Protein AF-A0A2H0TUZ0-F1 (afdb_monomer)

Sequence (100 aa):
MDSLDIEQEQLRHKTFLSMFRILLIFGIPALVAYFLGGWIDTTYHMKPYGTLAVLGVAFVLSWTLTIRMYFKIDKAFRELRQKQEMQEKEEKATKKNEQQ

Mean predicted aligned error: 9.49 Å

Solvent-accessible surface area (backbone atoms only — not comparable to full-atom values): 5298 Å² total; per-residue (Å²): 132,58,76,68,60,57,54,52,51,52,53,50,52,54,49,53,54,50,52,53,50,52,47,50,53,49,47,53,42,46,52,53,17,50,56,53,8,50,51,48,13,66,74,69,72,40,70,66,56,38,27,52,52,36,38,52,52,33,50,54,51,34,49,54,51,48,54,54,48,48,54,53,51,54,52,51,52,53,54,52,51,52,52,51,56,49,51,55,50,51,54,52,52,53,58,54,62,77,73,110

Foldseek 3Di:
DDPVVVVVVVVVVVVVVVVVVLCCLLVVQLVVLQVVQVVCCVVVVVPNVSSVVSNVVSVVVSVVVVVVVVVVVVVVVVVVVVVVVVVVVVVVVVVVVVVD

Secondary structure (DSSP, 8-state):
--HHHHHHHHHHHHHHHHHHHHHHHHHHHHHHHHHHHHHHHHHHT-TTHHHHHHHHHHHHHHHHHHHHHHHHHHHHHHHHHHHHHHHHHHHHHHHHHTT-

Radius of gyration: 23.71 Å; Cα contacts (8 Å, |Δi|>4): 43; chains: 1; bounding box: 50×31×70 Å

Structure (mmCIF, N/CA/C/O backbone):
data_AF-A0A2H0TUZ0-F1
#
_entry.id   AF-A0A2H0TUZ0-F1
#
loop_
_atom_site.group_PDB
_atom_site.id
_atom_site.type_symbol
_atom_site.label_atom_id
_atom_site.label_alt_id
_atom_site.label_comp_id
_atom_site.label_asym_id
_atom_site.label_entity_id
_atom_site.label_seq_id
_atom_site.pdbx_PDB_ins_code
_atom_site.Cartn_x
_atom_site.Cartn_y
_atom_site.Cartn_z
_atom_site.occupancy
_atom_site.B_iso_or_equiv
_atom_site.auth_seq_id
_atom_site.auth_comp_id
_atom_site.auth_asym_id
_atom_site.auth_atom_id
_atom_site.pdbx_PDB_model_num
ATOM 1 N N . MET A 1 1 ? -14.511 -23.851 25.672 1.00 53.69 1 MET A N 1
ATOM 2 C CA . MET A 1 1 ? -13.668 -23.045 24.772 1.00 53.69 1 MET A CA 1
ATOM 3 C C . MET A 1 1 ? -13.564 -21.702 25.453 1.00 53.69 1 MET A C 1
ATOM 5 O O . MET A 1 1 ? -14.601 -21.069 25.630 1.00 53.69 1 MET A O 1
ATOM 9 N N . ASP A 1 2 ? -12.396 -21.396 26.012 1.00 65.06 2 ASP A N 1
ATOM 10 C CA . ASP A 1 2 ? -12.232 -20.232 26.881 1.00 65.06 2 ASP A CA 1
ATOM 11 C C . ASP A 1 2 ? -12.375 -18.945 26.066 1.00 65.06 2 ASP A C 1
ATOM 13 O O . ASP A 1 2 ? -12.002 -18.881 24.894 1.00 65.06 2 ASP A O 1
ATOM 17 N N . SER A 1 3 ? -12.935 -17.904 26.679 1.00 69.69 3 SER A N 1
ATOM 18 C CA . SER A 1 3 ? -13.151 -16.596 26.045 1.00 69.69 3 SER A CA 1
ATOM 19 C C . SER A 1 3 ? -11.865 -15.989 25.464 1.00 69.69 3 SER A C 1
ATOM 21 O O . SER A 1 3 ? -11.923 -15.253 24.481 1.00 69.69 3 SER A O 1
ATOM 23 N N . LEU A 1 4 ? -10.708 -16.355 26.023 1.00 70.56 4 LEU A N 1
ATOM 24 C CA . LEU A 1 4 ? -9.383 -15.938 25.566 1.00 70.56 4 LEU A CA 1
ATOM 25 C C . LEU A 1 4 ? -8.999 -16.523 24.195 1.00 70.56 4 LEU A C 1
ATOM 27 O O . LEU A 1 4 ? -8.360 -15.834 23.399 1.00 70.56 4 LEU A O 1
ATOM 31 N N . ASP A 1 5 ? -9.419 -17.751 23.881 1.00 71.56 5 ASP A N 1
ATOM 32 C CA . ASP A 1 5 ? -9.098 -18.397 22.600 1.00 71.56 5 ASP A CA 1
ATOM 33 C C . ASP A 1 5 ? -9.848 -17.730 21.435 1.00 71.56 5 ASP A C 1
ATOM 35 O O . ASP A 1 5 ? -9.307 -17.548 20.341 1.00 71.56 5 ASP A O 1
ATOM 39 N N . ILE A 1 6 ? -11.087 -17.298 21.691 1.00 74.25 6 ILE A N 1
ATOM 40 C CA . ILE A 1 6 ? -11.952 -16.643 20.701 1.00 74.25 6 ILE A CA 1
ATOM 41 C C . ILE A 1 6 ? -11.395 -15.261 20.322 1.00 74.25 6 ILE A C 1
ATOM 43 O O . ILE A 1 6 ? -11.384 -14.894 19.144 1.00 74.25 6 ILE A O 1
ATOM 47 N N . GLU A 1 7 ? -10.890 -14.492 21.292 1.00 75.06 7 GLU A N 1
ATOM 48 C CA . GLU A 1 7 ? -10.287 -13.178 21.029 1.00 75.06 7 GLU A CA 1
ATOM 49 C C . GLU A 1 7 ? -8.989 -13.285 20.219 1.00 75.06 7 GLU A C 1
ATOM 51 O O . GLU A 1 7 ? -8.778 -12.514 19.273 1.00 75.06 7 GLU A O 1
ATOM 56 N N . GLN A 1 8 ? -8.138 -14.268 20.531 1.00 72.06 8 GLN A N 1
ATOM 57 C CA . GLN A 1 8 ? -6.908 -14.505 19.773 1.00 72.06 8 GLN A CA 1
ATOM 58 C C . GLN A 1 8 ? -7.193 -14.871 18.315 1.00 72.06 8 GLN A C 1
ATOM 60 O O . GLN A 1 8 ? -6.524 -14.369 17.405 1.00 72.06 8 GLN A O 1
ATOM 65 N N . GLU A 1 9 ? -8.201 -15.705 18.063 1.00 76.00 9 GLU A N 1
ATOM 66 C CA . GLU A 1 9 ? -8.562 -16.105 16.705 1.00 76.00 9 GLU A CA 1
ATOM 67 C C . GLU A 1 9 ? -9.089 -14.922 15.875 1.00 76.00 9 GLU A C 1
ATOM 69 O O . GLU A 1 9 ? -8.696 -14.748 14.714 1.00 76.00 9 GLU A O 1
ATOM 74 N N . GLN A 1 10 ? -9.885 -14.036 16.482 1.00 79.19 10 GLN A N 1
ATOM 75 C CA . GLN A 1 10 ? -10.362 -12.814 15.829 1.00 79.19 10 GLN A CA 1
ATOM 76 C C . GLN A 1 10 ? -9.230 -11.829 15.514 1.00 79.19 10 GLN A C 1
ATOM 78 O O . GLN A 1 10 ? -9.199 -11.246 14.423 1.00 79.19 10 GLN A O 1
ATOM 83 N N . LEU A 1 11 ? -8.283 -11.646 16.437 1.00 77.31 11 LEU A N 1
ATOM 84 C CA . LEU A 1 11 ? -7.095 -10.813 16.222 1.00 77.31 11 LEU A CA 1
ATOM 85 C C . LEU A 1 11 ? -6.231 -11.364 15.085 1.00 77.31 11 LEU A C 1
ATOM 87 O O . LEU A 1 11 ? -5.790 -10.609 14.211 1.00 77.31 11 LEU A O 1
ATOM 91 N N . ARG A 1 12 ? -6.041 -12.685 15.045 1.00 78.50 12 ARG A N 1
ATOM 92 C CA . ARG A 1 12 ? -5.272 -13.358 13.996 1.00 78.50 12 ARG A CA 1
ATOM 93 C C . ARG A 1 12 ? -5.939 -13.208 12.631 1.00 78.50 12 ARG A C 1
ATOM 95 O O . ARG A 1 12 ? -5.262 -12.854 11.667 1.00 78.50 12 ARG A O 1
ATOM 102 N N . HIS A 1 13 ? -7.257 -13.391 12.549 1.00 80.25 13 HIS A N 1
ATOM 103 C CA . HIS A 1 13 ? -8.001 -13.228 11.299 1.00 80.25 13 HIS A CA 1
ATOM 104 C C . HIS A 1 13 ? -7.932 -11.785 10.771 1.00 80.25 13 HIS A C 1
ATOM 106 O O . HIS A 1 13 ? -7.637 -11.564 9.596 1.00 80.25 13 HIS A O 1
ATOM 112 N N . LYS A 1 14 ? -8.107 -10.783 11.646 1.00 81.56 14 LYS A N 1
ATOM 113 C CA . LYS A 1 14 ? -7.964 -9.360 11.282 1.00 81.56 14 LYS A CA 1
ATOM 114 C C . LYS A 1 14 ? -6.550 -9.018 10.811 1.00 81.56 14 LYS A C 1
ATOM 116 O O . LYS A 1 14 ? -6.385 -8.264 9.849 1.00 81.56 14 LYS A O 1
ATOM 121 N N . THR A 1 15 ? -5.538 -9.578 11.467 1.00 82.94 15 THR A N 1
ATOM 122 C CA . THR A 1 15 ? -4.132 -9.375 11.101 1.00 82.94 15 THR A CA 1
ATOM 123 C C . THR A 1 15 ? -3.836 -9.977 9.731 1.00 82.94 15 THR A C 1
ATOM 125 O O . THR A 1 15 ? -3.282 -9.294 8.872 1.00 82.94 15 THR A O 1
ATOM 128 N N . PHE A 1 16 ? -4.291 -11.207 9.481 1.00 85.69 16 PHE A N 1
ATOM 129 C CA . PHE A 1 16 ? -4.144 -11.874 8.187 1.00 85.69 16 PHE A CA 1
ATOM 130 C C . PHE A 1 16 ? -4.786 -11.071 7.048 1.00 85.69 16 PHE A C 1
ATOM 132 O O . PHE A 1 16 ? -4.149 -10.807 6.027 1.00 85.69 16 PHE A O 1
ATOM 139 N N . LEU A 1 17 ? -6.021 -10.599 7.246 1.00 87.50 17 LEU A N 1
ATOM 140 C CA . LEU A 1 17 ? -6.718 -9.780 6.253 1.00 87.50 17 LEU A CA 1
ATOM 141 C C . LEU A 1 17 ? -5.982 -8.459 5.979 1.00 87.50 17 LEU A C 1
ATOM 143 O O . LEU A 1 17 ? -5.917 -7.995 4.840 1.00 87.50 17 LEU A O 1
ATOM 147 N N . SER A 1 18 ? -5.400 -7.862 7.021 1.00 82.06 18 SER A N 1
ATOM 148 C CA . SER A 1 18 ? -4.619 -6.627 6.909 1.00 82.06 18 SER A CA 1
ATOM 149 C C . SER A 1 18 ? -3.331 -6.844 6.117 1.00 82.06 18 SER A C 1
ATOM 151 O O . SER A 1 18 ? -3.020 -6.043 5.238 1.00 82.06 18 SER A O 1
ATOM 153 N N . MET A 1 19 ? -2.623 -7.951 6.356 1.00 84.50 19 MET A N 1
ATOM 154 C CA . MET A 1 19 ? -1.432 -8.326 5.586 1.00 84.50 19 MET A CA 1
ATOM 155 C C . MET A 1 19 ? -1.761 -8.521 4.103 1.00 84.50 19 MET A C 1
ATOM 157 O O . MET A 1 19 ? -1.079 -7.961 3.245 1.00 84.50 19 MET A O 1
ATOM 161 N N . PHE A 1 20 ? -2.844 -9.240 3.792 1.00 89.44 20 PHE A N 1
ATOM 162 C CA . PHE A 1 20 ? -3.283 -9.437 2.408 1.00 89.44 20 PHE A CA 1
ATOM 163 C C . PHE A 1 20 ? -3.630 -8.109 1.720 1.00 89.44 20 PHE A C 1
ATOM 165 O O . PHE A 1 20 ? -3.267 -7.873 0.568 1.00 89.44 20 PHE A O 1
ATOM 172 N N . ARG A 1 21 ? -4.274 -7.191 2.448 1.00 85.56 21 ARG A N 1
ATOM 173 C CA . ARG A 1 21 ? -4.596 -5.854 1.943 1.00 85.56 21 ARG A CA 1
ATOM 174 C C . ARG A 1 21 ? -3.345 -5.044 1.603 1.00 85.56 21 ARG A C 1
ATOM 176 O O . ARG A 1 21 ? -3.322 -4.399 0.560 1.00 85.56 21 ARG A O 1
ATOM 183 N N . ILE A 1 22 ? -2.315 -5.089 2.448 1.00 85.12 22 ILE A N 1
ATOM 184 C CA . ILE A 1 22 ? -1.025 -4.430 2.180 1.00 85.12 22 ILE A CA 1
ATOM 185 C C . ILE A 1 22 ? -0.382 -5.030 0.925 1.00 85.12 22 ILE A C 1
ATOM 187 O O . ILE A 1 22 ? 0.062 -4.290 0.049 1.00 85.12 22 ILE A O 1
ATOM 191 N N . LEU A 1 23 ? -0.409 -6.359 0.796 1.00 89.25 23 LEU A N 1
ATOM 192 C CA . LEU A 1 23 ? 0.084 -7.067 -0.384 1.00 89.25 23 LEU A CA 1
ATOM 193 C C . LEU A 1 23 ? -0.587 -6.587 -1.672 1.00 89.25 23 LEU A C 1
ATOM 195 O O . LEU A 1 23 ? 0.105 -6.347 -2.650 1.00 89.25 23 LEU A O 1
ATOM 199 N N . LEU A 1 24 ? -1.906 -6.387 -1.679 1.00 88.56 24 LEU A N 1
ATOM 200 C CA . LEU A 1 24 ? -2.606 -5.860 -2.854 1.00 88.56 24 LEU A CA 1
ATOM 201 C C . LEU A 1 24 ? -2.257 -4.395 -3.148 1.00 88.56 24 LEU A C 1
ATOM 203 O O . LEU A 1 24 ? -2.140 -4.024 -4.315 1.00 88.56 24 LEU A O 1
ATOM 207 N N . ILE A 1 25 ? -2.061 -3.573 -2.113 1.00 85.62 25 ILE A N 1
ATOM 208 C CA . ILE A 1 25 ? -1.715 -2.151 -2.265 1.00 85.62 25 ILE A CA 1
ATOM 209 C C . ILE A 1 25 ? -0.348 -1.969 -2.921 1.00 85.62 25 ILE A C 1
ATOM 211 O O . ILE A 1 25 ? -0.192 -1.038 -3.699 1.00 85.62 25 ILE A O 1
ATOM 215 N N . PHE A 1 26 ? 0.617 -2.844 -2.646 1.00 86.50 26 PHE A N 1
ATOM 216 C CA . PHE A 1 26 ? 1.928 -2.801 -3.302 1.00 86.50 26 PHE A CA 1
ATOM 217 C C . PHE A 1 26 ? 1.990 -3.673 -4.561 1.00 86.50 26 PHE A C 1
ATOM 219 O O . PHE A 1 26 ? 2.607 -3.293 -5.553 1.00 86.50 26 PHE A O 1
ATOM 226 N N . GLY A 1 27 ? 1.327 -4.826 -4.545 1.00 89.25 27 GLY A N 1
ATOM 227 C CA . GLY A 1 27 ? 1.372 -5.820 -5.610 1.00 89.25 27 GLY A CA 1
ATOM 228 C C . GLY A 1 27 ? 0.680 -5.360 -6.887 1.00 89.25 27 GLY A C 1
ATOM 229 O O . GLY A 1 27 ? 1.255 -5.510 -7.962 1.00 89.25 27 GLY A O 1
ATOM 230 N N . ILE A 1 28 ? -0.513 -4.757 -6.790 1.00 90.12 28 ILE A N 1
ATOM 231 C CA . ILE A 1 28 ? -1.247 -4.289 -7.978 1.00 90.12 28 ILE A CA 1
ATOM 232 C C . ILE A 1 28 ? -0.466 -3.174 -8.697 1.00 90.12 28 ILE A C 1
ATOM 234 O O . ILE A 1 28 ? -0.215 -3.324 -9.895 1.00 90.12 28 ILE A O 1
ATOM 238 N N . PRO A 1 29 ? -0.014 -2.093 -8.027 1.00 89.44 29 PRO A N 1
ATOM 239 C CA . PRO A 1 29 ? 0.759 -1.050 -8.697 1.00 89.44 29 PRO A CA 1
ATOM 240 C C . PRO A 1 29 ? 2.097 -1.547 -9.241 1.00 89.44 29 PRO A C 1
ATOM 242 O O . PRO A 1 29 ? 2.480 -1.132 -10.330 1.00 89.44 29 PRO A O 1
ATOM 245 N N . ALA A 1 30 ? 2.789 -2.451 -8.537 1.00 89.19 30 ALA A N 1
ATOM 246 C CA . ALA A 1 30 ? 4.046 -3.025 -9.017 1.00 89.19 30 ALA A CA 1
ATOM 247 C C . ALA A 1 30 ? 3.852 -3.852 -10.299 1.00 89.19 30 ALA A C 1
ATOM 249 O O . ALA A 1 30 ? 4.623 -3.701 -11.245 1.00 89.19 30 ALA A O 1
ATOM 250 N N . LEU A 1 31 ? 2.798 -4.674 -10.363 1.00 92.94 31 LEU A N 1
ATOM 251 C CA . LEU A 1 31 ? 2.429 -5.421 -11.570 1.00 92.94 31 LEU A CA 1
ATOM 252 C C . LEU A 1 31 ? 2.128 -4.478 -12.735 1.00 92.94 31 LEU A C 1
ATOM 254 O O . LEU A 1 31 ? 2.705 -4.621 -13.811 1.00 92.94 31 LEU A O 1
ATOM 258 N N . VAL A 1 32 ? 1.269 -3.481 -12.512 1.00 91.44 32 VAL A N 1
ATOM 259 C CA . VAL A 1 32 ? 0.909 -2.488 -13.534 1.00 91.44 32 VAL A CA 1
ATOM 260 C C . VAL A 1 32 ? 2.149 -1.738 -14.028 1.00 91.44 32 VAL A C 1
ATOM 262 O O . VAL A 1 32 ? 2.334 -1.574 -15.233 1.00 91.44 32 VAL A O 1
ATOM 265 N N . ALA A 1 33 ? 3.032 -1.338 -13.116 1.00 90.75 33 ALA A N 1
ATOM 266 C CA . ALA A 1 33 ? 4.269 -0.640 -13.433 1.00 90.75 33 ALA A CA 1
ATOM 267 C C . ALA A 1 33 ? 5.250 -1.487 -14.241 1.00 90.75 33 ALA A C 1
ATOM 269 O O . ALA A 1 33 ? 5.882 -0.969 -15.155 1.00 90.75 33 ALA A O 1
ATOM 270 N N . TYR A 1 34 ? 5.359 -2.780 -13.937 1.00 89.94 34 TYR A N 1
ATOM 271 C CA . TYR A 1 34 ? 6.211 -3.694 -14.687 1.00 89.94 34 TYR A CA 1
ATOM 272 C C . TYR A 1 34 ? 5.750 -3.833 -16.146 1.00 89.94 34 TYR A C 1
ATOM 274 O O . TYR A 1 34 ? 6.559 -3.702 -17.064 1.00 89.94 34 TYR A O 1
ATOM 282 N N . PHE A 1 35 ? 4.445 -4.024 -16.377 1.00 92.19 35 PHE A N 1
ATOM 283 C CA . PHE A 1 35 ? 3.901 -4.138 -17.735 1.00 92.19 35 PHE A CA 1
ATOM 284 C C . PHE A 1 35 ? 3.978 -2.819 -18.514 1.00 92.19 35 PHE A C 1
ATOM 286 O O . PHE A 1 35 ? 4.429 -2.809 -19.660 1.00 92.19 35 PHE A O 1
ATOM 293 N N . LEU A 1 36 ? 3.581 -1.701 -17.897 1.00 90.31 36 LEU A N 1
ATOM 294 C CA . LEU A 1 36 ? 3.654 -0.380 -18.534 1.00 90.31 36 LEU A CA 1
ATOM 295 C C . LEU A 1 36 ? 5.101 0.040 -18.797 1.00 90.31 36 LEU A C 1
ATOM 297 O O . LEU A 1 36 ? 5.423 0.516 -19.883 1.00 90.31 36 LEU A O 1
ATOM 301 N N . GLY A 1 37 ? 5.977 -0.178 -17.821 1.00 87.44 37 GLY A N 1
ATOM 302 C CA . GLY A 1 37 ? 7.405 0.072 -17.923 1.00 87.44 37 GLY A CA 1
ATOM 303 C C . GLY A 1 37 ? 8.044 -0.706 -19.066 1.00 87.44 37 GLY A C 1
ATOM 304 O O . GLY A 1 37 ? 8.721 -0.114 -19.903 1.00 87.44 37 GLY A O 1
ATOM 305 N N . GLY A 1 38 ? 7.742 -2.005 -19.169 1.00 87.0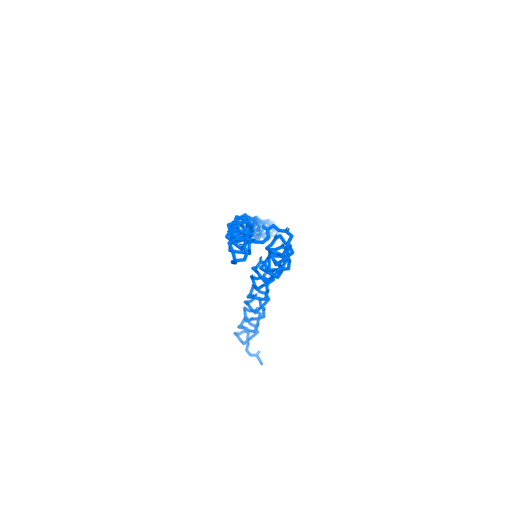0 38 GLY A N 1
ATOM 306 C CA . GLY A 1 38 ? 8.233 -2.862 -20.248 1.00 87.00 38 GLY A CA 1
ATOM 307 C C . GLY A 1 38 ? 7.750 -2.430 -21.636 1.00 87.00 38 GLY A C 1
ATOM 308 O O . GLY A 1 38 ? 8.503 -2.519 -22.612 1.00 87.00 38 GLY A O 1
ATOM 309 N N . TRP A 1 39 ? 6.519 -1.920 -21.737 1.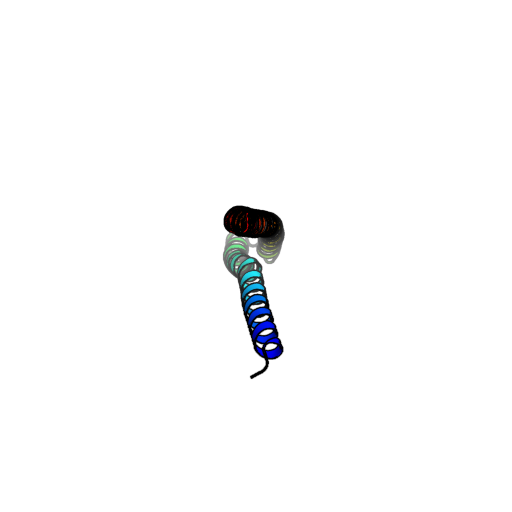00 89.31 39 TRP A N 1
ATOM 310 C CA . TRP A 1 39 ? 5.987 -1.365 -22.982 1.00 89.31 39 TRP A CA 1
ATOM 311 C C . TRP A 1 39 ? 6.709 -0.074 -23.398 1.00 89.31 39 TRP A C 1
ATOM 313 O O . TRP A 1 39 ? 7.119 0.052 -24.555 1.00 89.31 39 TRP A O 1
ATOM 323 N N . ILE A 1 40 ? 6.943 0.849 -22.458 1.00 88.12 40 ILE A N 1
ATOM 324 C CA . ILE A 1 40 ? 7.705 2.089 -22.695 1.00 88.12 40 ILE A CA 1
ATOM 325 C C . ILE A 1 40 ? 9.135 1.760 -23.121 1.00 88.12 40 ILE A C 1
ATOM 327 O O . ILE A 1 40 ? 9.629 2.269 -24.124 1.00 88.12 40 ILE A O 1
ATOM 331 N N . ASP A 1 41 ? 9.777 0.856 -22.394 1.00 87.81 41 ASP A N 1
ATOM 332 C CA . ASP A 1 41 ? 11.137 0.405 -22.655 1.00 87.81 41 ASP A CA 1
ATOM 333 C C . ASP A 1 41 ? 11.313 -0.171 -24.064 1.00 87.81 41 ASP A C 1
ATOM 335 O O . ASP A 1 41 ? 12.331 0.072 -24.715 1.00 87.81 41 ASP A O 1
ATOM 339 N N . THR A 1 42 ? 10.314 -0.915 -24.543 1.00 89.19 42 THR A N 1
ATOM 340 C CA . THR A 1 42 ? 10.313 -1.504 -25.890 1.00 89.19 42 THR A CA 1
ATOM 341 C C . THR A 1 42 ? 10.015 -0.456 -26.964 1.00 89.19 42 THR A C 1
ATOM 343 O O . THR A 1 42 ? 10.607 -0.495 -28.036 1.00 89.19 42 THR A O 1
ATOM 346 N N . THR A 1 43 ? 9.142 0.510 -26.674 1.00 90.25 43 THR A N 1
ATOM 347 C CA . THR A 1 43 ? 8.742 1.559 -27.628 1.00 90.25 43 THR A CA 1
ATOM 348 C C . THR A 1 43 ? 9.846 2.600 -27.835 1.00 90.25 43 THR A C 1
ATOM 350 O O . THR A 1 43 ? 10.105 3.020 -28.960 1.00 90.25 43 THR A O 1
ATOM 353 N N . TYR A 1 44 ? 10.536 2.994 -26.762 1.00 88.94 44 TYR A N 1
ATOM 354 C CA . TYR A 1 44 ? 11.552 4.051 -26.787 1.00 88.94 44 TYR A CA 1
ATOM 355 C C . TYR A 1 44 ? 12.997 3.525 -26.818 1.00 88.94 44 TYR A C 1
ATOM 357 O O . TYR A 1 44 ? 13.926 4.327 -26.798 1.00 88.94 44 TYR A O 1
ATOM 365 N N . HIS A 1 45 ? 13.208 2.203 -26.878 1.00 86.00 45 HIS A N 1
ATOM 366 C CA . HIS A 1 45 ? 14.533 1.558 -26.817 1.00 86.00 45 HIS A CA 1
ATOM 367 C C .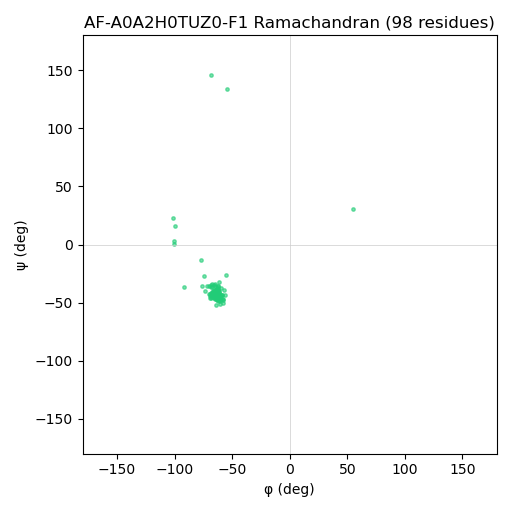 HIS A 1 45 ? 15.361 1.955 -25.579 1.00 86.00 45 HIS A C 1
ATOM 369 O O . HIS A 1 45 ? 16.589 1.965 -25.614 1.00 86.00 45 HIS A O 1
ATOM 375 N N . MET A 1 46 ? 14.694 2.264 -24.464 1.00 83.81 46 MET A N 1
ATOM 376 C CA . MET A 1 46 ? 15.334 2.737 -23.229 1.00 83.81 46 MET A CA 1
ATOM 377 C C . MET A 1 46 ? 15.465 1.646 -22.158 1.00 83.81 46 MET A C 1
ATOM 379 O O . MET A 1 46 ? 15.593 1.968 -20.978 1.00 83.81 46 MET A O 1
ATOM 383 N N . LYS A 1 47 ? 15.451 0.356 -22.532 1.00 81.69 47 LYS A N 1
ATOM 384 C CA . LYS A 1 47 ? 15.604 -0.738 -21.556 1.00 81.69 47 LYS A CA 1
ATOM 385 C C . LYS A 1 47 ? 16.881 -0.573 -20.716 1.00 81.69 47 LYS A C 1
ATOM 387 O O . LYS A 1 47 ? 17.947 -0.406 -21.307 1.00 81.69 47 LYS A O 1
ATOM 392 N N . PRO A 1 48 ? 16.827 -0.726 -19.376 1.00 80.31 48 PRO A N 1
ATOM 393 C CA . PRO A 1 48 ? 15.656 -0.947 -18.509 1.00 80.31 48 PRO A CA 1
ATOM 394 C C . PRO A 1 48 ? 15.149 0.328 -17.788 1.00 80.31 48 PRO A C 1
ATOM 396 O O . PRO A 1 48 ? 14.445 0.240 -16.777 1.00 80.31 48 PRO A O 1
ATOM 399 N N . TYR A 1 49 ? 15.567 1.517 -18.226 1.00 89.69 49 TYR A N 1
ATOM 400 C CA . TYR A 1 49 ? 15.383 2.773 -17.495 1.00 89.69 49 TYR A CA 1
ATOM 401 C C . TYR A 1 49 ? 13.919 3.218 -17.399 1.00 89.69 49 TYR A C 1
ATOM 403 O O . TYR A 1 49 ? 13.523 3.762 -16.367 1.00 89.69 49 TYR A O 1
ATOM 411 N N . GLY A 1 50 ? 13.096 2.958 -18.418 1.00 85.62 50 GLY A N 1
ATOM 412 C CA . GLY A 1 50 ? 11.660 3.234 -18.387 1.00 85.62 50 GLY A CA 1
ATOM 413 C C . GLY A 1 50 ? 10.935 2.343 -17.382 1.00 85.62 50 GLY A C 1
ATOM 414 O O . GLY A 1 50 ? 10.156 2.847 -16.573 1.00 85.62 50 GLY A O 1
ATOM 415 N N . THR A 1 51 ? 11.256 1.046 -17.332 1.00 86.69 51 THR A N 1
ATOM 416 C CA . THR A 1 51 ? 10.705 0.148 -16.300 1.00 86.69 51 THR A CA 1
ATOM 417 C C . THR A 1 51 ? 11.095 0.590 -14.893 1.00 86.69 51 THR A C 1
ATOM 419 O O . THR A 1 51 ? 10.240 0.652 -14.009 1.00 86.69 51 THR A O 1
ATOM 422 N N . LEU A 1 52 ? 12.361 0.961 -14.683 1.00 90.50 52 LEU A N 1
ATOM 423 C CA . LEU A 1 52 ? 12.849 1.477 -13.400 1.00 90.50 52 LEU A CA 1
ATOM 424 C C . LEU A 1 52 ? 12.136 2.768 -12.977 1.00 90.50 52 LEU A C 1
ATOM 426 O O . LEU A 1 52 ? 11.728 2.887 -11.82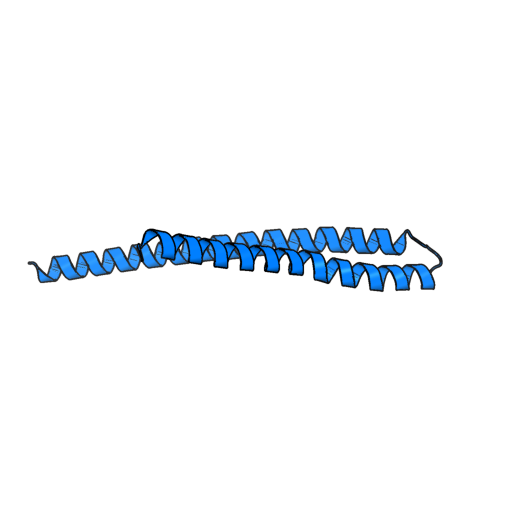1 1.00 90.50 52 LEU A O 1
ATOM 430 N N . ALA A 1 53 ? 11.942 3.713 -13.900 1.00 89.81 53 ALA A N 1
ATOM 431 C CA . ALA A 1 53 ? 11.255 4.969 -13.615 1.00 89.81 53 ALA A CA 1
ATOM 432 C C . ALA A 1 53 ? 9.787 4.741 -13.220 1.00 89.81 53 ALA A C 1
ATOM 434 O O . ALA A 1 53 ? 9.328 5.274 -12.208 1.00 89.81 53 ALA A O 1
ATOM 435 N N . VAL A 1 54 ? 9.058 3.906 -13.970 1.00 90.38 54 VAL A N 1
ATOM 436 C CA . VAL A 1 54 ? 7.645 3.609 -13.683 1.00 90.38 54 VAL A CA 1
ATOM 437 C C . VAL A 1 54 ? 7.496 2.838 -12.370 1.00 90.38 54 VAL A C 1
ATOM 439 O O . VAL A 1 54 ? 6.601 3.150 -11.584 1.00 90.38 54 VAL A O 1
ATOM 442 N N . LEU A 1 55 ? 8.391 1.887 -12.078 1.00 89.25 55 LEU A N 1
ATOM 443 C CA . LEU A 1 55 ? 8.424 1.199 -10.783 1.00 89.25 55 LEU A CA 1
ATOM 444 C C . LEU A 1 55 ? 8.688 2.169 -9.629 1.00 89.25 55 LEU A C 1
ATOM 446 O O . LEU A 1 55 ? 8.009 2.092 -8.605 1.00 89.25 55 LEU A O 1
ATOM 450 N N . GLY A 1 56 ? 9.622 3.108 -9.801 1.00 92.75 56 GLY A N 1
ATOM 451 C CA . GLY A 1 56 ? 9.895 4.150 -8.813 1.00 92.75 56 GLY A CA 1
ATOM 452 C C . GLY A 1 56 ? 8.659 5.002 -8.514 1.00 92.75 56 GLY A C 1
ATOM 453 O O . GLY A 1 56 ? 8.297 5.191 -7.353 1.00 92.75 56 GLY A O 1
ATOM 454 N N . VAL A 1 57 ? 7.949 5.451 -9.552 1.00 92.00 57 VAL A N 1
ATOM 455 C CA . VAL A 1 57 ? 6.699 6.214 -9.395 1.00 92.00 57 VAL A CA 1
ATOM 456 C C . VAL A 1 57 ? 5.615 5.375 -8.716 1.00 92.00 57 VAL A C 1
ATOM 458 O O . VAL A 1 57 ? 4.971 5.840 -7.774 1.00 92.00 57 VAL A O 1
ATOM 461 N N . ALA A 1 58 ? 5.428 4.124 -9.138 1.00 90.88 58 ALA A N 1
ATOM 462 C CA . ALA A 1 58 ? 4.438 3.230 -8.547 1.00 90.88 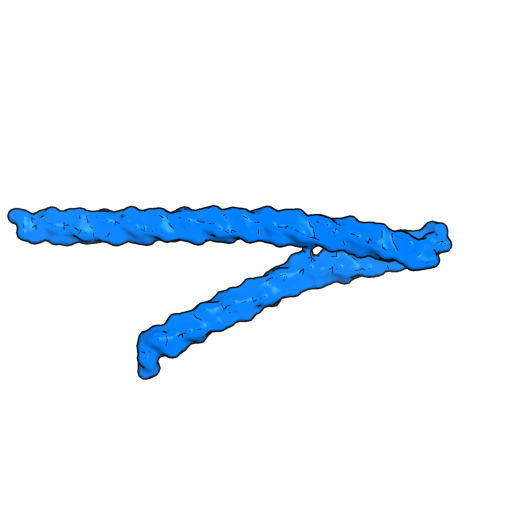58 ALA A CA 1
ATOM 463 C C . ALA A 1 58 ? 4.724 2.936 -7.071 1.00 90.88 58 ALA A C 1
ATOM 465 O O . ALA A 1 58 ? 3.790 2.868 -6.270 1.00 90.88 58 ALA A O 1
ATOM 466 N N . PHE A 1 59 ? 5.995 2.835 -6.684 1.00 91.06 59 PHE A N 1
ATOM 467 C CA . PHE A 1 59 ? 6.397 2.687 -5.289 1.00 91.06 59 PHE A C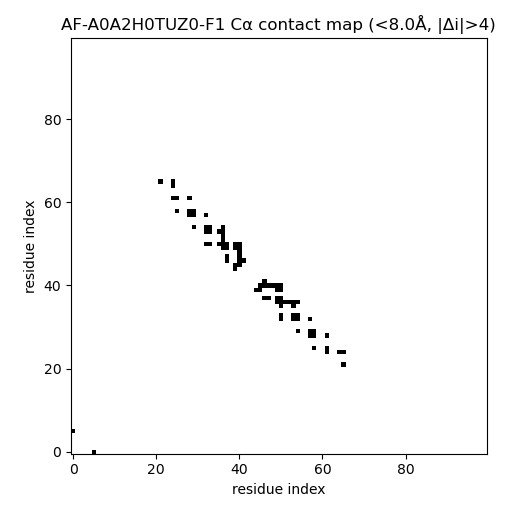A 1
ATOM 468 C C . PHE A 1 59 ? 5.985 3.903 -4.446 1.00 91.06 59 PHE A C 1
ATOM 470 O O . PHE A 1 59 ? 5.331 3.745 -3.413 1.00 91.06 59 PHE A O 1
ATOM 477 N N . VAL A 1 60 ? 6.279 5.122 -4.912 1.00 93.62 60 VAL A N 1
ATOM 478 C CA . VAL A 1 60 ? 5.903 6.368 -4.213 1.00 93.62 60 VAL A CA 1
ATOM 479 C C . VAL A 1 60 ? 4.380 6.517 -4.105 1.00 93.62 60 VAL A C 1
ATOM 481 O O . VAL A 1 60 ? 3.858 6.885 -3.046 1.00 93.62 60 VAL A O 1
ATOM 484 N N . LEU A 1 61 ? 3.644 6.187 -5.170 1.00 89.00 61 LEU A N 1
ATOM 485 C CA . LEU A 1 61 ? 2.179 6.206 -5.162 1.00 89.00 61 LEU A CA 1
ATOM 486 C C . LEU A 1 61 ? 1.598 5.181 -4.180 1.00 89.00 61 LEU A C 1
ATOM 488 O O . LEU A 1 61 ? 0.685 5.513 -3.421 1.00 89.00 61 LEU A O 1
ATOM 492 N N . SER A 1 62 ? 2.158 3.969 -4.143 1.00 87.00 62 SER A N 1
ATOM 493 C CA . SER A 1 62 ? 1.749 2.913 -3.205 1.00 87.00 62 SER A CA 1
ATOM 494 C C . SER A 1 62 ? 1.957 3.346 -1.755 1.00 87.00 62 SER A C 1
ATOM 496 O O . SER A 1 62 ? 1.075 3.153 -0.913 1.00 87.00 62 SER A O 1
ATOM 498 N N . TRP A 1 63 ? 3.078 4.012 -1.459 1.00 87.56 63 TRP A N 1
ATOM 499 C CA . TRP A 1 63 ? 3.338 4.561 -0.128 1.00 87.56 63 TRP A CA 1
ATOM 500 C C . TRP A 1 63 ? 2.346 5.672 0.233 1.00 87.56 63 TRP A C 1
ATOM 502 O O . TRP A 1 63 ? 1.738 5.652 1.303 1.00 87.56 63 TRP A O 1
ATOM 512 N N . THR A 1 64 ? 2.097 6.603 -0.685 1.00 90.00 64 THR A N 1
ATOM 513 C CA . THR A 1 64 ? 1.139 7.695 -0.459 1.00 90.00 64 THR A CA 1
ATOM 514 C C . THR A 1 64 ? -0.268 7.157 -0.165 1.00 90.00 64 THR A C 1
ATOM 516 O O . THR A 1 64 ? -0.930 7.603 0.778 1.00 90.00 64 THR A O 1
ATOM 519 N N . LEU A 1 65 ? -0.713 6.144 -0.917 1.00 85.38 65 LEU A N 1
ATOM 520 C CA . LEU A 1 65 ? -1.982 5.449 -0.683 1.00 85.38 65 LEU A CA 1
ATOM 521 C C . LEU A 1 65 ? -2.008 4.725 0.664 1.00 85.38 65 LEU A C 1
ATOM 523 O O . LEU A 1 65 ? -2.998 4.826 1.389 1.00 85.38 65 LEU A O 1
ATOM 527 N N . THR A 1 66 ? -0.922 4.038 1.019 1.00 85.25 66 THR A N 1
ATOM 528 C CA . THR A 1 66 ? -0.795 3.322 2.295 1.00 85.25 66 THR A CA 1
ATOM 529 C C . THR A 1 66 ? -0.916 4.278 3.478 1.00 85.25 66 THR A C 1
ATOM 531 O O . THR A 1 66 ? -1.727 4.042 4.373 1.00 85.25 66 THR A O 1
ATOM 534 N N . ILE A 1 67 ? -0.186 5.398 3.456 1.00 88.31 67 ILE A N 1
ATOM 535 C CA . ILE A 1 67 ? -0.231 6.424 4.507 1.00 88.31 67 ILE A CA 1
ATOM 536 C C . ILE A 1 67 ? -1.646 6.994 4.634 1.00 88.31 67 ILE A C 1
ATOM 538 O O . ILE A 1 67 ? -2.208 7.054 5.729 1.00 88.31 67 ILE A O 1
ATOM 542 N N . ARG A 1 68 ? -2.273 7.366 3.512 1.00 88.38 68 ARG A N 1
ATOM 543 C CA . ARG A 1 68 ? -3.642 7.898 3.517 1.00 88.38 68 ARG A CA 1
ATOM 544 C C . ARG A 1 68 ? -4.653 6.875 4.045 1.00 88.38 68 ARG A C 1
ATOM 546 O O . ARG A 1 68 ? -5.574 7.246 4.774 1.00 88.38 68 ARG A O 1
ATOM 553 N N . MET A 1 69 ? -4.493 5.598 3.697 1.00 83.69 69 MET A N 1
ATOM 554 C CA . MET A 1 69 ? -5.345 4.522 4.202 1.00 83.69 69 MET A CA 1
ATOM 555 C C . MET A 1 69 ? -5.162 4.328 5.709 1.00 83.69 69 MET A C 1
ATOM 557 O O . MET A 1 69 ? -6.160 4.205 6.416 1.00 83.69 69 MET A O 1
ATOM 561 N N . TYR A 1 70 ? -3.922 4.363 6.200 1.00 84.88 70 TYR A N 1
ATOM 562 C CA . TYR A 1 70 ? -3.614 4.266 7.625 1.00 84.88 70 TYR A CA 1
ATOM 563 C C . TYR A 1 70 ? -4.310 5.374 8.424 1.00 84.88 70 TYR A C 1
ATOM 565 O O . TYR A 1 70 ? -5.056 5.077 9.353 1.00 84.88 70 TYR A O 1
ATOM 573 N N . PHE A 1 71 ? -4.184 6.636 7.996 1.00 87.19 71 PHE A N 1
ATOM 574 C CA . PHE A 1 71 ? -4.875 7.755 8.648 1.00 87.19 71 PHE A CA 1
ATOM 575 C C . PHE A 1 71 ? -6.400 7.602 8.647 1.00 87.19 71 PHE A C 1
ATOM 577 O O . PHE A 1 71 ? -7.063 7.949 9.625 1.00 87.19 71 PHE A O 1
ATOM 584 N N . LYS A 1 72 ? -6.978 7.071 7.564 1.00 85.12 72 LYS A N 1
ATOM 585 C CA . LYS A 1 72 ? -8.425 6.837 7.477 1.00 85.12 72 LYS A CA 1
ATOM 586 C C . LYS A 1 72 ? -8.884 5.733 8.435 1.00 85.12 72 LYS A C 1
ATOM 588 O O . LYS A 1 72 ? -9.928 5.884 9.065 1.00 85.12 72 LYS A O 1
ATOM 593 N N . ILE A 1 73 ? -8.121 4.645 8.541 1.00 83.00 73 ILE A N 1
ATOM 594 C CA . ILE A 1 73 ? -8.406 3.535 9.461 1.00 83.00 73 ILE A CA 1
ATOM 595 C C . ILE A 1 73 ? -8.293 4.012 10.909 1.00 83.00 73 ILE A C 1
ATOM 597 O O . ILE A 1 73 ? -9.198 3.773 11.702 1.00 83.00 73 ILE A O 1
ATOM 601 N N . ASP A 1 74 ? -7.231 4.737 11.238 1.00 82.50 74 ASP A N 1
ATOM 602 C CA . ASP A 1 74 ? -7.003 5.248 12.586 1.00 82.50 74 ASP A CA 1
ATOM 603 C C . ASP A 1 74 ? -8.093 6.246 13.023 1.00 82.50 74 ASP A C 1
ATOM 605 O O . ASP A 1 74 ? -8.605 6.179 14.142 1.00 82.50 74 ASP A O 1
ATOM 609 N N . LYS A 1 75 ? -8.556 7.109 12.106 1.00 85.25 75 LYS A N 1
ATOM 610 C CA . LYS A 1 75 ? -9.732 7.957 12.350 1.00 85.25 75 LYS A CA 1
ATOM 611 C C . LYS A 1 75 ? -10.992 7.124 12.622 1.00 85.25 75 LYS A C 1
ATOM 613 O O . LYS A 1 75 ? -11.713 7.416 13.572 1.00 85.25 75 LYS A O 1
ATOM 618 N N . ALA A 1 76 ? -11.234 6.073 11.837 1.00 82.69 76 ALA A N 1
ATOM 619 C CA . ALA A 1 76 ? -12.391 5.196 12.024 1.00 82.69 76 ALA A CA 1
ATOM 620 C C . ALA A 1 76 ? -12.354 4.453 13.374 1.00 82.69 76 ALA A C 1
ATOM 622 O O . ALA A 1 76 ? -13.386 4.321 14.029 1.00 82.69 76 ALA A O 1
ATOM 623 N N . PHE A 1 77 ? -11.174 4.018 13.829 1.00 81.25 77 PHE A N 1
ATOM 624 C CA . PHE A 1 77 ? -11.009 3.420 15.158 1.00 81.25 77 PHE A CA 1
ATOM 625 C C . PHE A 1 77 ? -11.304 4.413 16.284 1.00 81.25 77 PHE A C 1
ATOM 627 O O . PHE A 1 77 ? -11.988 4.058 17.245 1.00 81.25 77 PHE A O 1
ATOM 634 N N . ARG A 1 78 ? -10.843 5.665 16.163 1.00 82.06 78 ARG A N 1
ATOM 635 C CA . ARG A 1 78 ? -11.149 6.716 17.147 1.00 82.06 78 ARG A CA 1
ATOM 636 C C . ARG A 1 78 ? -12.645 7.016 17.228 1.00 82.06 78 ARG A C 1
ATOM 638 O O . ARG A 1 78 ? -13.176 7.119 18.330 1.00 82.06 78 ARG A O 1
ATOM 645 N N . GLU A 1 79 ? -13.327 7.0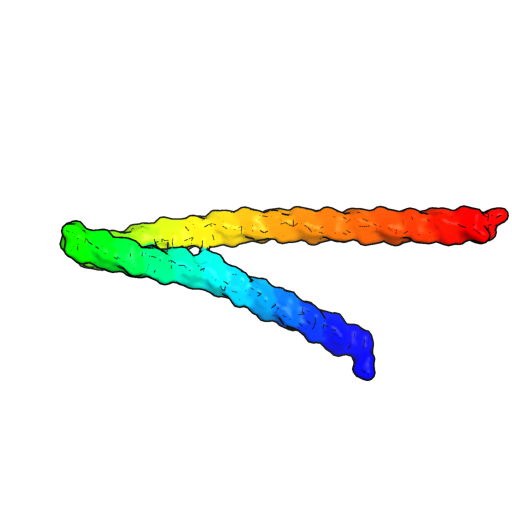97 16.087 1.00 87.31 79 GLU A N 1
ATOM 646 C CA . GLU A 1 79 ? -14.781 7.298 16.039 1.00 87.31 79 GLU A CA 1
ATOM 647 C C . GLU A 1 79 ? -15.550 6.117 16.654 1.00 87.31 79 GLU A C 1
ATOM 649 O O . GLU A 1 79 ? -16.506 6.329 17.399 1.00 87.31 79 GLU A O 1
ATOM 654 N N . LEU A 1 80 ? -15.130 4.874 16.392 1.00 85.00 80 LEU A N 1
ATOM 655 C CA . LEU A 1 80 ? -15.745 3.685 16.993 1.00 85.00 80 LEU A CA 1
ATOM 656 C C . LEU A 1 80 ? -15.598 3.671 18.516 1.00 85.00 80 LEU A C 1
ATOM 658 O O . LEU A 1 80 ? -16.575 3.417 19.218 1.00 85.00 80 LEU A O 1
ATOM 662 N N . ARG A 1 81 ? -14.407 3.995 19.029 1.00 81.81 81 ARG A N 1
ATOM 663 C CA . ARG A 1 81 ? -14.158 4.048 20.473 1.00 81.81 81 ARG A CA 1
ATOM 664 C C . ARG A 1 81 ? -15.004 5.120 21.160 1.00 81.81 81 ARG A C 1
ATOM 666 O O . ARG A 1 81 ? -15.605 4.850 22.193 1.00 81.81 81 ARG A O 1
ATOM 673 N N . GLN A 1 82 ? -15.114 6.308 20.563 1.00 85.19 82 GLN A N 1
ATOM 674 C CA . GLN A 1 82 ? -15.972 7.372 21.097 1.00 85.19 82 GLN A CA 1
ATOM 675 C C . GLN A 1 82 ? -17.448 6.960 21.138 1.00 85.19 82 GLN A C 1
ATOM 677 O O . GLN A 1 82 ? -18.127 7.235 22.124 1.00 85.19 82 GLN A O 1
ATOM 682 N N . LYS A 1 83 ? -17.942 6.265 20.104 1.00 84.31 83 LYS A N 1
ATOM 683 C CA . LYS A 1 83 ? -19.318 5.748 20.087 1.00 84.31 83 LYS A CA 1
ATOM 684 C C . LYS A 1 83 ? -19.562 4.709 21.182 1.00 84.31 83 LYS A C 1
ATOM 686 O O . LYS A 1 83 ? -20.604 4.764 21.825 1.00 84.31 83 LYS A O 1
ATOM 691 N N . GLN A 1 84 ? -18.609 3.807 21.418 1.00 84.06 84 GLN A N 1
ATOM 692 C CA . GLN A 1 84 ? -18.702 2.820 22.499 1.00 84.06 84 GLN A CA 1
ATOM 693 C C . GLN A 1 84 ? -18.734 3.491 23.878 1.00 84.06 84 GLN A C 1
ATOM 695 O O . GLN A 1 84 ? -19.593 3.170 24.692 1.00 84.06 84 GLN A O 1
ATOM 700 N N . GLU A 1 85 ? -17.863 4.474 24.121 1.00 84.19 85 GLU A N 1
ATOM 701 C CA . GLU A 1 85 ? -17.824 5.205 25.395 1.00 84.19 85 GLU A CA 1
ATOM 702 C C . GLU A 1 85 ? -19.097 6.033 25.649 1.00 84.19 85 GLU A C 1
ATOM 704 O O . GLU A 1 85 ? -19.521 6.167 26.797 1.00 84.19 85 GLU A O 1
ATOM 709 N N . MET A 1 86 ? -19.724 6.593 24.605 1.00 83.31 86 MET A N 1
ATOM 710 C CA . MET A 1 86 ? -21.011 7.292 24.735 1.00 83.31 86 MET A CA 1
ATOM 711 C C . MET A 1 86 ? -22.151 6.324 25.056 1.00 83.31 86 MET A C 1
ATOM 713 O O . MET A 1 86 ? -22.897 6.583 25.996 1.00 83.31 86 MET A O 1
ATOM 717 N N . GLN A 1 87 ? -22.239 5.193 24.348 1.00 82.62 87 GLN A N 1
ATOM 718 C CA . GLN A 1 87 ? -23.255 4.168 24.615 1.00 82.62 87 GLN A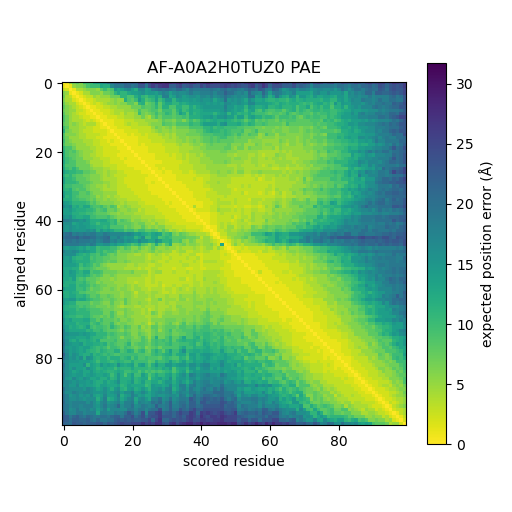 CA 1
ATOM 719 C C . GLN A 1 87 ? -23.140 3.617 26.036 1.00 82.62 87 GLN A C 1
ATOM 721 O O . GLN A 1 87 ? -24.139 3.511 26.737 1.00 82.62 87 GLN A O 1
ATOM 726 N N . GLU A 1 88 ? -21.922 3.346 26.507 1.00 83.62 88 GLU A N 1
ATOM 727 C CA . GLU A 1 88 ? -21.705 2.841 27.863 1.00 83.62 88 GLU A CA 1
ATOM 728 C C . GLU A 1 88 ? -22.093 3.878 28.936 1.00 83.62 88 GLU A C 1
ATOM 730 O O . GLU A 1 88 ? -22.599 3.526 30.003 1.00 83.62 88 GLU A O 1
ATOM 735 N N . LYS A 1 89 ? -21.884 5.175 28.665 1.00 82.44 89 LYS A N 1
ATOM 736 C CA . LYS A 1 89 ? -22.319 6.267 29.552 1.00 82.44 89 LYS A CA 1
ATOM 737 C C . LYS A 1 89 ? -23.835 6.434 29.562 1.00 82.44 89 LYS A C 1
ATOM 739 O O . LYS A 1 89 ? -24.393 6.624 30.641 1.00 82.44 89 LYS A O 1
ATOM 744 N N . GLU A 1 90 ? -24.487 6.354 28.406 1.00 80.19 90 GLU A N 1
ATOM 745 C CA . GLU A 1 90 ? -25.949 6.395 28.294 1.00 80.19 90 GLU A CA 1
ATOM 746 C C . GLU A 1 90 ? -26.582 5.213 29.027 1.00 80.19 90 GLU A C 1
ATOM 748 O O . GLU A 1 90 ? -27.472 5.403 29.849 1.00 80.19 90 GLU A O 1
ATOM 753 N N . GLU A 1 91 ? -26.058 4.004 28.836 1.00 80.62 91 GLU A N 1
ATOM 754 C CA . GLU A 1 91 ? -26.572 2.806 29.497 1.00 80.62 91 GLU A CA 1
ATOM 755 C C . GLU A 1 91 ? -26.408 2.876 31.027 1.00 80.62 91 GLU A C 1
ATOM 757 O O . GLU A 1 91 ? -27.314 2.503 31.775 1.00 80.62 91 GLU A O 1
ATOM 762 N N . LYS A 1 92 ? -25.280 3.416 31.514 1.00 80.50 92 LYS A N 1
ATOM 763 C CA . LYS A 1 92 ? -25.057 3.672 32.949 1.00 80.50 92 LYS A CA 1
ATOM 764 C C . LYS A 1 92 ? -25.977 4.765 33.500 1.00 80.50 92 LYS A C 1
ATOM 766 O O . LYS A 1 92 ? -26.417 4.652 34.642 1.00 80.50 92 LYS A O 1
ATOM 771 N N . ALA A 1 93 ? -26.271 5.808 32.724 1.00 77.44 93 ALA A N 1
ATOM 772 C CA . ALA A 1 93 ? -27.175 6.883 33.130 1.00 77.44 93 ALA A CA 1
ATOM 773 C C . ALA A 1 93 ? -28.632 6.401 33.223 1.00 77.44 93 ALA A C 1
ATOM 775 O O . ALA A 1 93 ? -29.305 6.695 34.209 1.00 77.44 93 ALA A O 1
ATOM 776 N N . THR A 1 94 ? -29.089 5.598 32.259 1.00 78.62 94 THR A N 1
ATOM 777 C CA . THR A 1 94 ? -30.434 5.001 32.262 1.00 78.62 94 THR A CA 1
ATOM 778 C C . THR A 1 94 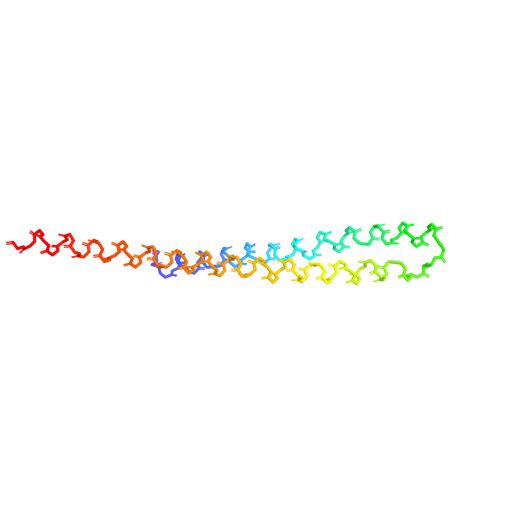? -30.617 4.057 33.449 1.00 78.62 94 THR A C 1
ATOM 780 O O . THR A 1 94 ? -31.558 4.221 34.219 1.00 78.62 94 THR A O 1
ATOM 783 N N . LYS A 1 95 ? -29.655 3.154 33.691 1.00 75.69 95 LYS A N 1
ATOM 784 C CA . LYS A 1 95 ? -29.689 2.230 34.842 1.00 75.69 95 LYS A CA 1
ATOM 785 C C . LYS A 1 95 ? -29.681 2.950 36.194 1.00 75.69 95 LYS A C 1
ATOM 787 O O . LYS A 1 95 ? -30.272 2.461 37.149 1.00 75.69 95 LYS A O 1
ATOM 792 N N . LYS A 1 96 ? -29.021 4.110 36.289 1.00 74.69 96 LYS A N 1
ATOM 793 C CA . LYS A 1 96 ? -28.994 4.920 37.515 1.00 74.69 96 LYS A CA 1
ATOM 794 C C . LYS A 1 96 ? -30.336 5.611 37.788 1.00 74.69 96 LYS A C 1
ATOM 796 O O . LYS A 1 96 ? -30.715 5.717 38.948 1.00 74.69 96 LYS A O 1
ATOM 801 N N . ASN A 1 97 ? -31.045 6.046 36.746 1.00 71.50 97 ASN A N 1
ATOM 802 C CA . ASN A 1 97 ? -32.370 6.662 36.873 1.00 71.50 97 ASN A CA 1
ATOM 803 C C . ASN A 1 97 ? -33.480 5.645 37.182 1.00 71.50 97 ASN A C 1
ATOM 805 O O . ASN A 1 97 ? -34.461 6.013 37.806 1.00 71.50 97 ASN A O 1
ATOM 809 N N . GLU A 1 98 ? -33.333 4.381 36.777 1.00 68.88 98 GLU A N 1
ATOM 810 C CA . GLU A 1 98 ? -34.283 3.306 37.123 1.00 68.88 98 GLU A CA 1
ATOM 811 C C . GLU A 1 98 ? -34.129 2.794 38.570 1.00 68.88 98 GLU A C 1
ATOM 813 O O . GLU A 1 98 ? -34.990 2.070 39.065 1.00 68.88 98 GLU A O 1
ATOM 818 N N . GLN A 1 99 ? -33.032 3.147 39.252 1.00 57.94 99 GLN A N 1
ATOM 819 C CA . GLN A 1 99 ? -32.740 2.754 40.638 1.00 57.94 99 GLN A CA 1
ATOM 820 C C . GLN A 1 99 ? -33.049 3.848 41.681 1.00 57.94 99 GLN A C 1
ATOM 822 O O . GLN A 1 99 ? -32.811 3.617 42.870 1.00 57.94 99 GLN A O 1
ATOM 827 N N . GLN A 1 100 ? -33.545 5.018 41.263 1.00 49.59 100 GLN A N 1
ATOM 828 C CA . GLN A 1 100 ? -34.009 6.107 42.140 1.00 49.59 100 GLN A CA 1
ATOM 829 C C . GLN A 1 100 ? -35.531 6.211 42.122 1.00 49.59 100 GLN A C 1
ATOM 831 O O . GLN A 1 100 ? -36.081 6.546 43.194 1.00 49.59 100 GLN A O 1
#

Nearest PDB structures (foldseek):
  8dk2-assembly1_D  TM=4.969E-01  e=8.665E+00  Pseudomonas aeruginosa PA14

pLDDT: mean 83.43, std 7.9, range [49.59, 93.62]

Organism: NCBI:txid1974649